Protein AF-A0A0B8NWB7-F1 (afdb_monomer_lite)

pLDDT: mean 86.85, std 17.81, range [38.28, 98.31]

Organism: NCBI:txid1481914

Structure (mmCIF, N/CA/C/O backbone):
data_AF-A0A0B8NWB7-F1
#
_entry.id   AF-A0A0B8NWB7-F1
#
loop_
_atom_site.group_PDB
_atom_site.id
_atom_site.type_symbol
_atom_site.label_atom_id
_atom_site.label_alt_id
_atom_site.label_comp_id
_atom_site.label_asym_id
_atom_site.label_entity_id
_atom_site.label_seq_id
_atom_site.pdbx_PDB_ins_code
_atom_site.Cartn_x
_atom_site.Cartn_y
_atom_site.Cartn_z
_atom_site.occupancy
_atom_site.B_iso_or_equiv
_atom_site.auth_seq_id
_atom_site.auth_comp_id
_atom_site.auth_asym_id
_atom_site.auth_atom_id
_atom_site.pdbx_PDB_model_num
ATOM 1 N N . MET A 1 1 ? -3.471 8.304 -6.733 1.00 83.81 1 MET A N 1
ATOM 2 C CA . MET A 1 1 ? -3.498 7.901 -5.314 1.00 83.81 1 MET A CA 1
ATOM 3 C C . MET A 1 1 ? -4.928 7.566 -4.924 1.00 83.81 1 MET A C 1
ATOM 5 O O . MET A 1 1 ? -5.830 8.261 -5.379 1.00 83.81 1 MET A O 1
ATOM 9 N N . LEU A 1 2 ? -5.135 6.534 -4.104 1.00 92.69 2 LEU A N 1
ATOM 10 C CA . LEU A 1 2 ? -6.452 6.164 -3.563 1.00 92.69 2 LEU A CA 1
ATOM 11 C C . LEU A 1 2 ? -6.474 6.401 -2.049 1.00 92.69 2 LEU A C 1
ATOM 13 O O . LEU A 1 2 ? -5.884 5.613 -1.313 1.00 92.69 2 LEU A O 1
ATOM 17 N N . TYR A 1 3 ? -7.118 7.485 -1.609 1.00 96.81 3 TYR A N 1
ATOM 18 C CA . TYR A 1 3 ? -7.098 7.981 -0.228 1.00 96.81 3 TYR A CA 1
ATOM 19 C C . TYR A 1 3 ? -8.487 7.956 0.418 1.00 96.81 3 TYR A C 1
ATOM 21 O O . TYR A 1 3 ? -9.475 8.323 -0.217 1.00 96.81 3 TYR A O 1
ATOM 29 N N . PHE A 1 4 ? -8.530 7.563 1.688 1.00 96.69 4 PHE A N 1
ATOM 30 C CA . PHE A 1 4 ? -9.721 7.496 2.522 1.00 96.69 4 PHE A CA 1
ATOM 31 C C . PHE A 1 4 ? -9.421 8.173 3.864 1.00 96.69 4 PHE A C 1
ATOM 33 O O . PHE A 1 4 ? -8.508 7.729 4.569 1.00 96.69 4 PHE A O 1
ATOM 40 N N . PRO A 1 5 ? -10.140 9.251 4.216 1.00 96.25 5 PRO A N 1
ATOM 41 C CA . PRO A 1 5 ? -9.874 9.979 5.445 1.00 96.25 5 PRO A CA 1
ATOM 42 C C . PRO A 1 5 ? -10.352 9.213 6.679 1.00 96.25 5 PRO A C 1
ATOM 44 O O . PRO A 1 5 ? -11.364 8.509 6.623 1.00 96.25 5 PRO A O 1
ATOM 47 N N . SER A 1 6 ? -9.673 9.428 7.807 1.00 96.19 6 SER A N 1
ATOM 48 C CA . SER A 1 6 ? -10.211 9.059 9.124 1.00 96.19 6 SER A CA 1
ATOM 49 C C . SER A 1 6 ? -11.605 9.665 9.321 1.00 96.19 6 SER A C 1
ATOM 51 O O . SER A 1 6 ? -11.867 10.796 8.904 1.00 96.19 6 SER A O 1
ATOM 53 N N . GLN A 1 7 ? -12.499 8.903 9.942 1.00 94.88 7 GLN A N 1
ATOM 54 C CA . GLN A 1 7 ? -13.853 9.334 10.301 1.00 94.88 7 GLN A CA 1
ATOM 55 C C . GLN A 1 7 ? -13.966 9.703 11.788 1.00 94.88 7 GLN A C 1
ATOM 57 O O . GLN A 1 7 ? -15.022 10.146 12.234 1.00 94.88 7 GLN A O 1
ATOM 62 N N . SER A 1 8 ? -12.878 9.543 12.546 1.00 83.62 8 SER A N 1
ATOM 63 C CA . SER A 1 8 ? -12.783 9.924 13.956 1.00 83.62 8 SER A CA 1
ATOM 64 C C . SER A 1 8 ? -12.034 11.253 14.115 1.00 83.62 8 SER A C 1
ATOM 66 O O . SER A 1 8 ? -11.154 11.580 13.316 1.00 83.62 8 SER A O 1
ATOM 68 N N . GLY A 1 9 ? -12.348 12.008 15.168 1.00 80.19 9 GLY A N 1
ATOM 69 C CA . GLY A 1 9 ? -11.622 13.226 15.555 1.00 80.19 9 GLY A CA 1
ATOM 70 C C . GLY A 1 9 ? -10.521 12.980 16.589 1.00 80.19 9 GLY A C 1
ATOM 71 O O . GLY A 1 9 ? -10.157 13.905 17.305 1.00 80.19 9 GLY A O 1
ATOM 72 N N . GLU A 1 10 ? -10.053 11.738 16.726 1.00 83.69 10 GLU A N 1
ATOM 73 C CA . GLU A 1 10 ? -9.162 11.319 17.808 1.00 83.69 10 GLU A CA 1
ATOM 74 C C . GLU A 1 10 ? -7.750 11.913 17.673 1.00 83.69 10 GLU A C 1
ATOM 76 O O . GLU A 1 10 ? -7.162 11.936 16.590 1.00 83.69 10 GLU A O 1
ATOM 81 N N . GLU A 1 11 ? -7.155 12.308 18.801 1.00 86.31 11 GLU A N 1
ATOM 82 C CA . GLU A 1 11 ? -5.786 12.855 18.874 1.00 86.31 11 GLU A CA 1
ATOM 83 C C . GLU A 1 11 ? -4.714 11.836 18.438 1.00 86.31 11 GLU A C 1
ATOM 85 O O . GLU A 1 11 ? -3.644 12.203 17.961 1.00 86.31 11 GLU A O 1
ATOM 90 N N . SER A 1 12 ? -5.005 10.533 18.548 1.00 92.06 12 SER A N 1
ATOM 91 C CA . SER A 1 12 ? -4.101 9.443 18.134 1.00 92.06 12 SER A CA 1
ATOM 92 C C . SER A 1 12 ? -4.169 9.104 16.635 1.00 92.06 12 SER A C 1
ATOM 94 O O . SER A 1 12 ? -3.744 8.025 16.207 1.00 92.06 12 SER A O 1
ATOM 96 N N . ARG A 1 13 ? -4.707 10.018 15.816 1.00 95.69 13 ARG A N 1
ATOM 97 C CA . ARG A 1 13 ? -4.813 9.863 14.362 1.00 95.69 13 ARG A CA 1
ATOM 98 C C . ARG A 1 13 ? -3.451 9.553 13.737 1.00 95.69 13 ARG A C 1
ATOM 100 O O . ARG A 1 13 ? -2.440 10.191 14.014 1.00 95.69 13 ARG A O 1
ATOM 107 N N . GLY A 1 14 ? -3.460 8.578 12.835 1.00 96.81 14 GLY A N 1
ATOM 108 C CA . GLY A 1 14 ? -2.277 8.092 12.129 1.00 96.81 14 GLY A CA 1
ATOM 109 C C . GLY A 1 14 ? -2.560 7.889 10.646 1.00 96.81 14 GLY A C 1
ATOM 110 O O . GLY A 1 14 ? -3.668 8.158 10.177 1.00 96.81 14 GLY A O 1
ATOM 111 N N . LEU A 1 15 ? -1.557 7.390 9.924 1.00 97.44 15 LEU A N 1
ATOM 112 C CA . LEU A 1 15 ? -1.617 7.128 8.490 1.00 97.44 15 LEU A CA 1
ATOM 113 C C . LEU A 1 15 ? -1.164 5.694 8.192 1.00 97.44 15 LEU A C 1
ATOM 115 O O . LEU A 1 15 ? -0.058 5.296 8.557 1.00 97.44 15 LEU A O 1
ATOM 119 N N . ILE A 1 16 ? -2.004 4.946 7.483 1.00 97.94 16 ILE A N 1
ATOM 120 C CA . ILE A 1 16 ? -1.707 3.608 6.970 1.00 97.94 16 ILE A CA 1
ATOM 121 C C . ILE A 1 16 ? -1.609 3.706 5.448 1.00 97.94 16 ILE A C 1
ATOM 123 O O . ILE A 1 16 ? -2.570 4.092 4.782 1.00 97.94 16 ILE A O 1
ATOM 127 N N . ILE A 1 17 ? -0.455 3.352 4.882 1.00 97.69 17 ILE A N 1
ATOM 128 C CA . ILE A 1 17 ? -0.218 3.404 3.434 1.00 97.69 17 ILE A CA 1
ATOM 129 C C . ILE A 1 17 ? 0.192 2.042 2.874 1.00 97.69 17 ILE A C 1
ATOM 131 O O . ILE A 1 17 ? 0.899 1.276 3.527 1.00 97.69 17 ILE A O 1
ATOM 135 N N . ALA A 1 18 ? -0.225 1.772 1.639 1.00 97.94 18 ALA A N 1
ATOM 136 C CA . ALA A 1 18 ? 0.190 0.626 0.840 1.00 97.94 18 ALA A CA 1
ATOM 137 C C . ALA A 1 18 ? 0.449 1.032 -0.623 1.00 97.94 18 ALA A C 1
ATOM 139 O O . ALA A 1 18 ? 0.114 2.137 -1.060 1.00 97.94 18 ALA A O 1
ATOM 140 N N . GLY A 1 19 ? 1.057 0.121 -1.387 1.00 96.94 19 GLY A N 1
ATOM 141 C CA . GLY A 1 19 ? 1.280 0.307 -2.822 1.00 96.94 19 GLY A CA 1
ATOM 142 C C . GLY A 1 19 ? 2.289 1.406 -3.154 1.00 96.94 19 GLY A C 1
ATOM 143 O O . GLY A 1 19 ? 2.069 2.163 -4.097 1.00 96.94 19 GLY A O 1
ATOM 144 N N . THR A 1 20 ? 3.367 1.538 -2.371 1.00 97.69 20 THR A N 1
ATOM 145 C CA . THR A 1 20 ? 4.509 2.395 -2.742 1.00 97.69 20 THR A CA 1
ATOM 146 C C . THR A 1 20 ? 5.219 1.834 -3.972 1.00 97.69 20 THR A C 1
ATOM 148 O O . THR A 1 20 ? 5.551 2.587 -4.887 1.00 97.69 20 THR A O 1
ATOM 151 N N . HIS A 1 21 ? 5.383 0.511 -4.030 1.00 98.12 21 HIS A N 1
ATOM 152 C CA . HIS A 1 21 ? 5.742 -0.194 -5.253 1.00 98.12 21 HIS A CA 1
ATOM 153 C C . HIS A 1 21 ? 4.497 -0.780 -5.905 1.00 98.12 21 HIS A C 1
ATOM 155 O O . HIS A 1 21 ? 3.609 -1.294 -5.221 1.00 98.12 21 HIS A O 1
ATOM 161 N N . GLY A 1 22 ? 4.425 -0.678 -7.228 1.00 95.31 22 GLY A N 1
ATOM 162 C CA . GLY A 1 22 ? 3.242 -1.076 -7.979 1.00 95.31 22 GLY A CA 1
ATOM 163 C C . GLY A 1 22 ? 3.043 -2.588 -8.105 1.00 95.31 22 GLY A C 1
ATOM 164 O O . GLY A 1 22 ? 1.927 -3.036 -8.350 1.00 95.31 22 GLY A O 1
ATOM 165 N N . ASP A 1 23 ? 4.100 -3.374 -7.901 1.00 95.19 23 ASP A N 1
ATOM 166 C CA . ASP A 1 23 ? 4.112 -4.840 -7.951 1.00 95.19 23 ASP A CA 1
ATOM 167 C C . ASP A 1 23 ? 3.858 -5.511 -6.583 1.00 95.19 23 ASP A C 1
ATOM 169 O O . ASP A 1 23 ? 3.661 -6.725 -6.504 1.00 95.19 23 ASP A O 1
ATOM 173 N N . GLU A 1 24 ? 3.766 -4.738 -5.497 1.00 93.44 24 GLU A N 1
ATOM 174 C CA . GLU A 1 24 ? 3.514 -5.218 -4.130 1.00 93.44 24 GLU A CA 1
ATOM 175 C C . GLU A 1 24 ? 2.006 -5.254 -3.787 1.00 93.44 24 GLU A C 1
ATOM 177 O O . GLU A 1 24 ? 1.526 -4.616 -2.849 1.00 93.44 24 GLU A O 1
ATOM 182 N N . ASN A 1 25 ? 1.223 -6.029 -4.544 1.00 93.19 25 ASN A N 1
ATOM 183 C CA . ASN A 1 25 ? -0.249 -5.957 -4.506 1.00 93.19 25 ASN A CA 1
ATOM 184 C C . ASN A 1 25 ? -0.925 -6.615 -3.285 1.00 93.19 25 ASN A C 1
ATOM 186 O O . ASN A 1 25 ? -2.080 -6.309 -2.980 1.00 93.19 25 ASN A O 1
ATOM 190 N N . ALA A 1 26 ? -0.247 -7.518 -2.568 1.00 96.94 26 ALA A N 1
ATOM 191 C CA . ALA A 1 26 ? -0.868 -8.284 -1.479 1.00 96.94 26 ALA A CA 1
ATOM 192 C C . ALA A 1 26 ? -1.352 -7.391 -0.322 1.00 96.94 26 ALA A C 1
ATOM 194 O O . ALA A 1 26 ? -2.473 -7.552 0.167 1.00 96.94 26 ALA A O 1
ATOM 195 N N . SER A 1 27 ? -0.534 -6.415 0.084 1.00 95.94 27 SER A N 1
ATOM 196 C CA . SER A 1 27 ? -0.875 -5.464 1.149 1.00 95.94 27 SER A CA 1
ATOM 197 C C . SER A 1 27 ? -2.014 -4.535 0.736 1.00 95.94 27 SER A C 1
ATOM 199 O O . SER A 1 27 ? -2.891 -4.250 1.546 1.00 95.94 27 SER A O 1
ATOM 201 N N . MET A 1 28 ? -2.062 -4.127 -0.535 1.00 97.00 28 MET A N 1
ATOM 202 C CA . MET A 1 28 ? -3.148 -3.307 -1.069 1.00 97.00 28 MET A CA 1
ATOM 203 C C . MET A 1 28 ? -4.485 -4.039 -1.013 1.00 97.00 28 MET A C 1
ATOM 205 O O . MET A 1 28 ? -5.480 -3.475 -0.562 1.00 97.00 28 MET A O 1
ATOM 209 N N . VAL A 1 29 ? -4.510 -5.307 -1.439 1.00 97.56 29 VAL A N 1
ATOM 210 C CA . VAL A 1 29 ? -5.719 -6.139 -1.386 1.00 97.56 29 VAL A CA 1
ATOM 211 C C . VAL A 1 29 ? -6.157 -6.338 0.063 1.00 97.56 29 VAL A C 1
ATOM 213 O O . VAL A 1 29 ? -7.323 -6.095 0.375 1.00 97.56 29 VAL A O 1
ATOM 216 N N . ALA A 1 30 ? -5.236 -6.705 0.959 1.00 98.19 30 ALA A N 1
ATOM 217 C CA . ALA A 1 30 ? -5.531 -6.887 2.378 1.00 98.19 30 ALA A CA 1
ATOM 218 C C . ALA A 1 30 ? -6.085 -5.606 3.026 1.00 98.19 30 ALA A C 1
ATOM 220 O O . ALA A 1 30 ? -7.133 -5.649 3.669 1.00 98.19 30 ALA A O 1
ATOM 221 N N . LEU A 1 31 ? -5.442 -4.458 2.798 1.00 97.94 31 LEU A N 1
ATOM 222 C CA . LEU A 1 31 ? -5.871 -3.163 3.330 1.00 97.94 31 LEU A CA 1
ATOM 223 C C . LEU A 1 31 ? -7.228 -2.734 2.759 1.00 97.94 31 LEU A C 1
ATOM 225 O O . LEU A 1 31 ? -8.083 -2.240 3.487 1.00 97.94 31 LEU A O 1
ATOM 229 N N . SER A 1 32 ? -7.464 -2.985 1.471 1.00 97.88 32 SER A N 1
ATOM 230 C CA . SER A 1 32 ? -8.746 -2.726 0.817 1.00 97.88 32 SER A CA 1
ATOM 231 C C .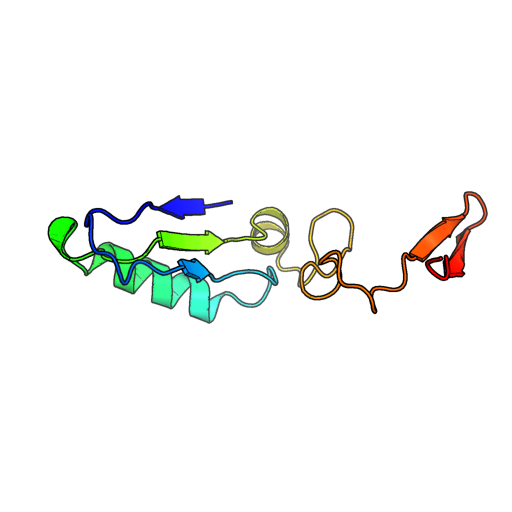 SER A 1 32 ? -9.875 -3.594 1.383 1.00 97.88 32 SER A C 1
ATOM 233 O O . SER A 1 32 ? -10.989 -3.112 1.584 1.00 97.88 32 SER A O 1
ATOM 235 N N . CYS A 1 33 ? -9.596 -4.867 1.677 1.00 98.31 33 CYS A N 1
ATOM 236 C CA . CYS A 1 33 ? -10.543 -5.757 2.345 1.00 98.31 33 CYS A CA 1
ATOM 237 C C . CYS A 1 33 ? -10.820 -5.314 3.784 1.00 98.31 33 CYS A C 1
ATOM 239 O O . CYS A 1 33 ? -11.984 -5.274 4.178 1.00 98.31 33 CYS A O 1
ATOM 241 N N . ALA A 1 34 ? -9.789 -4.931 4.539 1.00 98.06 34 ALA A N 1
ATOM 242 C CA . ALA A 1 34 ? -9.944 -4.419 5.897 1.00 98.06 34 ALA A CA 1
ATOM 243 C C . ALA A 1 34 ? -10.797 -3.141 5.920 1.00 98.06 34 ALA A C 1
ATOM 245 O O . ALA A 1 34 ? -11.766 -3.069 6.671 1.00 98.06 34 ALA A O 1
ATOM 246 N N . LEU A 1 35 ? -10.516 -2.185 5.025 1.00 97.44 35 LEU A N 1
ATOM 247 C CA . LEU A 1 35 ? -11.275 -0.938 4.908 1.00 97.44 35 LEU A CA 1
ATOM 248 C C . LEU A 1 35 ? -12.756 -1.176 4.575 1.00 97.44 35 LEU A C 1
ATOM 250 O O . LEU A 1 35 ? -13.621 -0.480 5.090 1.00 97.44 35 LEU A O 1
ATOM 254 N N . ARG A 1 36 ? -13.066 -2.164 3.728 1.00 97.31 36 ARG A N 1
ATOM 255 C CA . ARG A 1 36 ? -14.460 -2.536 3.422 1.00 97.31 36 ARG A CA 1
ATOM 256 C C . ARG A 1 36 ? -15.156 -3.316 4.539 1.00 97.31 36 ARG A C 1
ATOM 258 O O . ARG A 1 36 ? 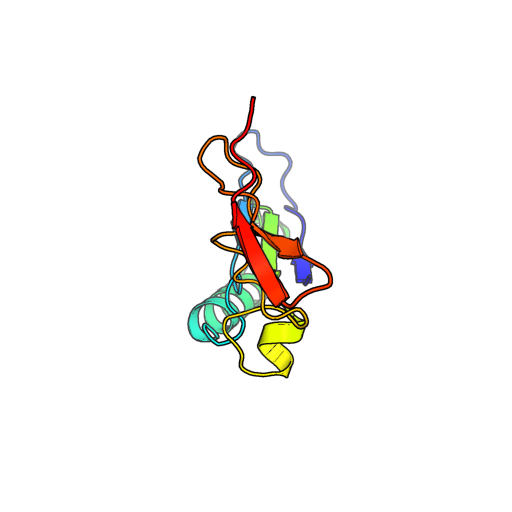-16.370 -3.477 4.474 1.00 97.31 36 ARG A O 1
ATOM 265 N N . SER A 1 37 ? -14.403 -3.834 5.506 1.00 97.88 37 SER A N 1
ATOM 266 C CA . SER A 1 37 ? -14.931 -4.676 6.586 1.00 97.88 37 SER A CA 1
ATOM 267 C C . SER A 1 37 ? -15.116 -3.921 7.902 1.00 97.88 37 SER A C 1
ATOM 269 O O . SER A 1 37 ? -15.833 -4.405 8.772 1.00 97.88 37 SER A O 1
ATOM 271 N N . ILE A 1 38 ? -14.476 -2.761 8.066 1.00 95.94 38 ILE A N 1
ATOM 272 C CA . ILE A 1 38 ? -14.614 -1.918 9.255 1.00 95.94 38 ILE A CA 1
ATOM 273 C C . ILE A 1 38 ? -15.836 -0.998 9.126 1.00 95.94 38 ILE A C 1
ATOM 275 O O . ILE A 1 38 ? -16.154 -0.519 8.034 1.00 95.94 38 ILE A O 1
ATOM 279 N N . HIS A 1 39 ? -16.535 -0.730 10.233 1.00 95.88 39 HIS A N 1
ATOM 280 C CA . HIS A 1 39 ? -17.574 0.297 10.235 1.00 95.88 39 HIS A CA 1
ATOM 281 C C . HIS A 1 39 ? -16.937 1.674 10.054 1.00 95.88 39 HIS A C 1
ATOM 283 O O . HIS A 1 39 ? -15.888 1.957 10.625 1.00 95.88 39 HIS A O 1
ATOM 289 N N . ALA A 1 40 ? -17.592 2.552 9.290 1.00 92.12 40 ALA A N 1
ATOM 290 C CA . ALA A 1 40 ? -17.047 3.873 8.982 1.00 92.12 40 ALA A CA 1
ATOM 291 C C . ALA A 1 40 ? -16.656 4.653 10.248 1.00 92.12 40 ALA A C 1
ATOM 293 O O . ALA A 1 40 ? -15.581 5.232 10.285 1.00 92.12 40 ALA A O 1
ATOM 294 N N . GLN A 1 41 ? -17.479 4.598 11.298 1.00 93.31 41 GLN A N 1
ATOM 295 C CA . GLN A 1 41 ? -17.230 5.270 12.579 1.00 93.31 41 GLN A CA 1
ATOM 296 C C . GLN A 1 41 ? -15.974 4.784 13.327 1.00 93.31 41 GLN A C 1
ATOM 298 O O . GLN A 1 41 ? -15.446 5.528 14.144 1.00 93.31 41 GLN A O 1
ATOM 303 N N . ASP A 1 42 ? -15.492 3.571 13.036 1.00 94.69 42 ASP A N 1
ATOM 304 C CA . ASP A 1 42 ? -14.317 2.975 13.684 1.00 94.69 42 ASP A CA 1
ATOM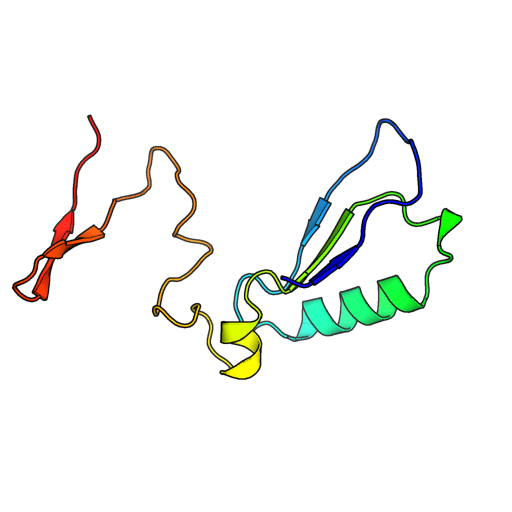 305 C C . ASP A 1 42 ? -13.026 3.210 12.866 1.00 94.69 42 ASP A C 1
ATOM 307 O O . ASP A 1 42 ? -11.940 2.755 13.239 1.00 94.69 42 ASP A O 1
ATOM 311 N N . LEU A 1 43 ? -13.112 3.913 11.727 1.00 96.31 43 LEU A N 1
ATOM 312 C CA . LEU A 1 43 ? -11.959 4.250 10.895 1.00 96.31 43 LEU A CA 1
ATOM 313 C C . LEU A 1 43 ? -11.184 5.426 11.503 1.00 96.31 43 LEU A C 1
ATOM 315 O O . LEU A 1 43 ? -11.361 6.578 11.110 1.00 96.31 43 LEU A O 1
ATOM 319 N N . ASN A 1 44 ? -10.298 5.123 12.450 1.00 96.12 44 ASN A N 1
ATOM 320 C CA . ASN A 1 44 ? -9.572 6.147 13.208 1.00 96.12 44 ASN A CA 1
ATOM 321 C C . ASN A 1 44 ? -8.339 6.721 12.490 1.00 96.12 44 ASN A C 1
ATOM 323 O O . ASN A 1 44 ? -7.838 7.791 12.850 1.00 96.12 44 ASN A O 1
ATOM 327 N N . HIS A 1 45 ? -7.854 6.047 11.450 1.00 97.38 45 HIS A N 1
ATOM 328 C CA . HIS A 1 45 ? -6.638 6.419 10.729 1.00 97.38 45 HIS A CA 1
ATOM 329 C C . HIS A 1 45 ? -6.937 6.737 9.267 1.00 97.38 45 HIS A C 1
ATOM 331 O O . HIS A 1 45 ? -7.845 6.171 8.661 1.00 97.38 45 HIS A O 1
ATOM 337 N N . ASP A 1 46 ? -6.136 7.630 8.698 1.00 97.56 46 ASP A N 1
ATOM 338 C CA . ASP A 1 46 ? -6.106 7.859 7.262 1.00 97.56 46 ASP A CA 1
ATOM 339 C C . ASP A 1 46 ? -5.565 6.624 6.543 1.00 97.56 46 ASP A C 1
ATOM 341 O O . ASP A 1 46 ? -4.598 6.004 6.993 1.00 97.56 46 ASP A O 1
ATOM 345 N N . VAL A 1 47 ? -6.157 6.284 5.402 1.00 98.25 47 VAL A N 1
ATOM 346 C CA . VAL A 1 47 ? -5.771 5.107 4.624 1.00 98.25 47 VAL A CA 1
ATOM 347 C C . VAL A 1 47 ? -5.457 5.509 3.190 1.00 98.25 47 VAL A C 1
ATOM 349 O O . VAL A 1 47 ? -6.293 6.084 2.496 1.00 98.25 47 VAL A O 1
ATOM 352 N N . VAL A 1 48 ? -4.266 5.152 2.711 1.00 98.31 48 VAL A N 1
ATOM 353 C CA . VAL A 1 48 ? -3.911 5.202 1.288 1.00 98.31 48 VAL A CA 1
ATOM 354 C C . VAL A 1 48 ? -3.707 3.778 0.789 1.00 98.31 48 VAL A C 1
ATOM 356 O O . VAL A 1 48 ? -2.729 3.124 1.140 1.00 98.31 48 VAL A O 1
ATOM 359 N N . ILE A 1 49 ? -4.624 3.288 -0.045 1.00 97.56 49 ILE A N 1
ATOM 360 C CA . ILE A 1 49 ? -4.555 1.914 -0.575 1.00 97.56 49 ILE A CA 1
ATOM 361 C C . ILE A 1 49 ? -3.511 1.800 -1.690 1.00 97.56 49 ILE A C 1
ATOM 363 O O . ILE A 1 49 ? -2.942 0.733 -1.889 1.00 97.56 49 ILE A O 1
ATOM 367 N N . SER A 1 50 ? -3.265 2.886 -2.423 1.00 97.69 50 SER A N 1
ATOM 368 C CA . SER A 1 50 ? -2.264 2.935 -3.488 1.00 97.69 50 SER A CA 1
ATOM 369 C C . SER 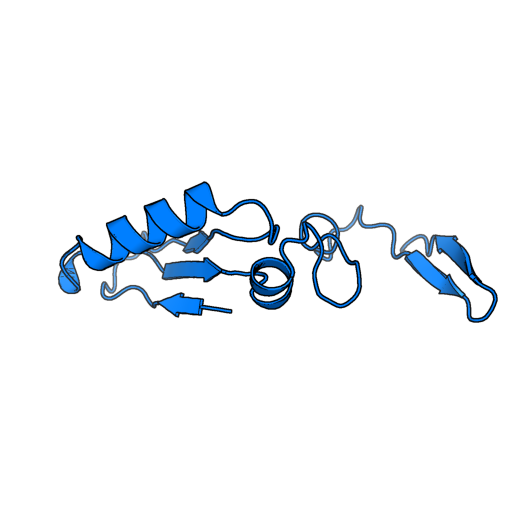A 1 50 ? -1.631 4.317 -3.560 1.00 97.69 50 SER A C 1
ATOM 371 O O . SER A 1 50 ? -2.305 5.308 -3.881 1.00 97.69 50 SER A O 1
ATOM 373 N N . VAL A 1 51 ? -0.330 4.364 -3.273 1.00 97.81 51 VAL A N 1
ATOM 374 C CA . VAL A 1 51 ? 0.529 5.528 -3.517 1.00 97.81 51 VAL A CA 1
ATOM 375 C C . VAL A 1 51 ? 0.921 5.602 -4.999 1.00 97.81 51 VAL A C 1
ATOM 377 O O . VAL A 1 51 ? 0.889 6.689 -5.573 1.00 97.81 51 VAL A O 1
ATOM 380 N N . ASN A 1 52 ? 1.218 4.460 -5.631 1.00 97.94 52 ASN A N 1
ATOM 381 C CA . ASN A 1 52 ? 1.697 4.334 -7.011 1.00 97.94 52 ASN A CA 1
ATOM 382 C C . ASN A 1 52 ? 0.668 3.649 -7.945 1.00 97.94 52 ASN A C 1
ATOM 384 O O . ASN A 1 52 ? 0.891 2.513 -8.372 1.00 97.94 52 ASN A O 1
ATOM 388 N N . PRO A 1 53 ? -0.459 4.305 -8.288 1.00 97.19 53 PRO A N 1
ATOM 389 C CA . PRO A 1 53 ? -1.502 3.692 -9.116 1.00 97.19 53 PRO A CA 1
ATOM 390 C C . PRO A 1 53 ? -1.024 3.357 -10.534 1.00 97.19 53 PRO A C 1
ATOM 392 O O . PRO A 1 53 ? -1.445 2.343 -11.087 1.00 97.19 53 PRO A O 1
ATOM 395 N N . ASP A 1 54 ? -0.117 4.156 -11.102 1.00 97.81 54 ASP A N 1
ATOM 396 C CA . ASP A 1 54 ? 0.446 3.896 -12.429 1.00 97.81 54 ASP A CA 1
ATOM 397 C C . ASP A 1 54 ? 1.296 2.622 -12.403 1.00 97.81 54 ASP A C 1
ATOM 399 O O . ASP A 1 54 ? 1.127 1.741 -13.243 1.00 97.81 54 ASP A O 1
ATOM 403 N N . GLY A 1 55 ? 2.151 2.473 -11.384 1.00 97.62 55 GLY A N 1
ATOM 404 C CA . GLY A 1 55 ? 2.911 1.245 -11.175 1.00 97.62 55 GLY A CA 1
ATOM 405 C C . GLY A 1 55 ? 2.010 0.033 -10.947 1.00 97.62 55 GLY A C 1
ATOM 406 O O . GLY A 1 55 ? 2.323 -1.047 -11.437 1.00 97.62 55 GLY A O 1
ATOM 407 N N . ASN A 1 56 ? 0.869 0.192 -10.263 1.00 96.88 56 ASN A N 1
ATOM 408 C CA . ASN A 1 56 ? -0.099 -0.898 -10.104 1.00 96.88 56 ASN A CA 1
ATOM 409 C C . ASN A 1 56 ? -0.678 -1.353 -11.441 1.00 96.88 56 ASN A C 1
ATOM 411 O O . ASN A 1 56 ? -0.740 -2.552 -11.707 1.00 96.88 56 ASN A O 1
ATOM 415 N N . GLN A 1 57 ? -1.094 -0.403 -12.281 1.00 96.88 57 GLN A N 1
ATOM 416 C CA . GLN A 1 57 ? -1.646 -0.701 -13.601 1.00 96.88 57 GLN A CA 1
ATOM 417 C C . GLN A 1 57 ? -0.604 -1.356 -14.519 1.00 96.88 57 GLN A C 1
ATOM 419 O O . GLN A 1 57 ? -0.952 -2.216 -15.326 1.00 96.88 57 GLN A O 1
ATOM 424 N N . LEU A 1 58 ? 0.662 -0.957 -14.394 1.00 97.06 58 LEU A N 1
ATOM 425 C CA . LEU A 1 58 ? 1.767 -1.465 -15.206 1.00 97.06 58 LEU A CA 1
ATOM 426 C C . LEU A 1 58 ? 2.423 -2.730 -14.628 1.00 97.06 58 LEU A C 1
ATOM 428 O O . LEU A 1 58 ? 3.213 -3.368 -15.320 1.00 97.06 58 LEU A O 1
ATOM 432 N N . GLY A 1 59 ? 2.115 -3.103 -13.382 1.00 96.94 59 GLY A N 1
ATOM 433 C CA . GLY A 1 59 ? 2.780 -4.199 -12.674 1.00 96.94 59 GLY A CA 1
ATOM 434 C C . GLY A 1 59 ? 4.262 -3.927 -12.400 1.00 96.94 59 GLY A C 1
ATOM 435 O O . GLY A 1 59 ? 5.068 -4.855 -12.421 1.00 96.94 59 GLY A O 1
ATOM 436 N N . THR A 1 60 ? 4.640 -2.662 -12.190 1.00 97.88 60 THR A N 1
ATOM 437 C CA . THR A 1 60 ? 6.033 -2.238 -12.005 1.00 97.88 60 THR A CA 1
ATOM 438 C C . THR A 1 60 ? 6.300 -1.751 -10.592 1.00 97.88 60 THR A C 1
ATOM 440 O O . THR A 1 60 ? 5.506 -1.019 -10.006 1.00 97.88 60 THR A O 1
ATOM 443 N N . ARG A 1 61 ? 7.494 -2.056 -10.077 1.00 98.06 61 ARG A N 1
ATOM 444 C CA . ARG A 1 61 ? 7.990 -1.484 -8.821 1.00 98.06 61 ARG A CA 1
ATOM 445 C C . ARG A 1 61 ? 7.981 0.048 -8.829 1.00 98.06 61 ARG A C 1
ATOM 447 O O . ARG A 1 61 ? 7.507 0.677 -7.888 1.00 98.06 61 ARG A O 1
ATOM 454 N N . ALA A 1 62 ? 8.524 0.640 -9.888 1.00 97.94 62 ALA A N 1
ATOM 455 C CA . ALA A 1 62 ? 8.624 2.083 -10.066 1.00 97.94 62 ALA A CA 1
ATOM 456 C C . ALA A 1 62 ? 7.295 2.711 -10.524 1.00 97.94 62 ALA A C 1
ATOM 458 O O . ALA A 1 62 ? 6.354 2.009 -10.903 1.00 97.94 62 ALA A O 1
ATOM 459 N N . ASN A 1 63 ? 7.213 4.041 -10.485 1.00 97.75 63 ASN A N 1
ATOM 460 C CA . ASN A 1 63 ? 6.136 4.783 -11.150 1.00 97.75 63 ASN A CA 1
ATOM 461 C C . ASN A 1 63 ? 6.344 4.839 -12.679 1.00 97.75 63 ASN A C 1
ATOM 463 O O . ASN A 1 63 ? 7.347 4.350 -13.196 1.00 97.75 63 ASN A O 1
ATOM 467 N N . ALA A 1 64 ? 5.435 5.501 -13.404 1.00 97.38 64 ALA A N 1
ATOM 468 C CA . ALA A 1 64 ? 5.512 5.648 -14.864 1.00 97.38 64 ALA A CA 1
ATOM 469 C C . ALA A 1 64 ? 6.795 6.341 -15.379 1.00 97.38 64 ALA A C 1
ATOM 471 O O . ALA A 1 64 ? 7.149 6.190 -16.545 1.00 97.38 64 ALA A O 1
ATOM 472 N N . ASN A 1 65 ? 7.509 7.070 -14.516 1.00 96.88 65 ASN A N 1
ATOM 473 C CA . ASN A 1 65 ? 8.776 7.731 -14.834 1.00 96.88 65 ASN A CA 1
ATOM 474 C C . ASN A 1 65 ? 10.002 6.884 -14.450 1.00 96.88 65 ASN A C 1
ATOM 476 O O . ASN A 1 65 ? 11.110 7.410 -14.391 1.00 96.88 65 ASN A O 1
ATOM 480 N N . GLN A 1 66 ? 9.820 5.592 -14.155 1.00 95.94 66 GLN A N 1
ATOM 481 C CA . GLN A 1 66 ? 10.883 4.678 -13.726 1.00 95.94 66 GLN A CA 1
ATOM 482 C C . GLN A 1 66 ? 11.582 5.094 -12.420 1.00 95.94 66 GLN A C 1
ATOM 484 O O . GLN A 1 66 ? 12.706 4.678 -12.144 1.00 95.94 66 GLN A O 1
ATOM 489 N N . VAL A 1 67 ? 10.897 5.873 -11.578 1.00 95.75 67 VAL A N 1
ATOM 490 C CA . VAL A 1 67 ? 11.385 6.280 -10.257 1.00 95.75 67 VAL A CA 1
ATOM 491 C C . VAL A 1 67 ? 10.887 5.306 -9.186 1.00 95.75 67 VAL A C 1
ATOM 493 O O . VAL A 1 67 ? 9.679 5.096 -9.038 1.00 95.75 67 VAL A O 1
ATOM 496 N N . ASP A 1 68 ? 11.811 4.743 -8.399 1.00 96.25 68 ASP A N 1
ATOM 497 C CA . ASP A 1 68 ? 11.479 4.059 -7.141 1.00 96.25 68 ASP A CA 1
ATOM 498 C C . ASP A 1 68 ? 11.047 5.116 -6.111 1.00 96.25 68 ASP A C 1
ATOM 500 O O . ASP A 1 68 ? 11.867 5.859 -5.564 1.00 96.25 68 ASP A O 1
ATOM 504 N N . LEU A 1 69 ? 9.737 5.202 -5.862 1.00 95.62 69 LEU A N 1
ATOM 505 C CA . LEU A 1 69 ? 9.165 6.202 -4.957 1.00 95.62 69 LEU A CA 1
ATOM 506 C C . LEU A 1 69 ? 9.708 6.076 -3.524 1.00 95.62 69 LEU A C 1
ATOM 508 O O . LEU A 1 69 ? 9.871 7.087 -2.847 1.00 95.62 69 LEU A O 1
ATOM 512 N N . ASN A 1 70 ? 10.073 4.869 -3.075 1.00 95.06 70 ASN A N 1
ATOM 513 C CA . ASN A 1 70 ? 10.650 4.626 -1.750 1.00 95.06 70 ASN A CA 1
ATOM 514 C C . ASN A 1 70 ? 12.151 4.979 -1.665 1.00 95.06 70 ASN A C 1
ATOM 516 O O . ASN A 1 70 ? 12.830 4.677 -0.677 1.00 95.06 70 ASN A O 1
ATOM 520 N N . ARG A 1 71 ? 12.695 5.589 -2.720 1.00 93.94 71 ARG A N 1
ATOM 521 C CA . ARG A 1 71 ? 14.042 6.170 -2.789 1.00 93.94 71 ARG A CA 1
ATOM 522 C C . ARG A 1 71 ? 14.034 7.630 -3.241 1.00 93.94 71 ARG A C 1
ATOM 524 O O . ARG A 1 71 ? 15.094 8.237 -3.292 1.00 93.94 71 ARG A O 1
ATOM 531 N N . ALA A 1 72 ? 12.860 8.186 -3.538 1.00 92.94 72 ALA A N 1
ATOM 532 C CA . ALA A 1 72 ? 12.689 9.540 -4.062 1.00 92.94 72 ALA A CA 1
ATOM 533 C C . ALA A 1 72 ? 12.134 10.535 -3.030 1.00 92.94 72 ALA A C 1
ATOM 535 O O . ALA A 1 72 ? 11.791 11.664 -3.381 1.00 92.94 72 ALA A O 1
ATOM 536 N N . PHE A 1 73 ? 12.024 10.134 -1.759 1.00 92.06 73 PHE A N 1
ATOM 537 C CA . PHE A 1 73 ? 11.695 11.077 -0.695 1.00 92.06 73 PHE A CA 1
ATOM 538 C C . PHE A 1 73 ? 12.830 12.098 -0.537 1.00 92.06 73 PHE A C 1
ATOM 540 O O . PHE A 1 73 ? 13.996 11.701 -0.523 1.00 92.06 73 PHE A O 1
ATOM 547 N N . PRO A 1 74 ? 12.515 13.397 -0.378 1.00 91.25 74 PRO A N 1
ATOM 548 C CA . PRO A 1 74 ? 13.514 14.449 -0.226 1.00 91.25 74 PRO A CA 1
ATOM 549 C C . PRO A 1 74 ? 14.140 14.388 1.173 1.00 91.25 74 PRO A C 1
ATOM 551 O O . PRO A 1 74 ? 13.803 15.155 2.073 1.00 91.25 74 PRO A O 1
ATOM 554 N N . THR A 1 75 ? 15.032 13.425 1.379 1.00 88.56 75 THR A N 1
ATOM 555 C CA . THR A 1 75 ? 15.823 13.270 2.601 1.00 88.56 75 THR A CA 1
ATOM 556 C C . THR A 1 75 ? 17.188 13.926 2.429 1.00 88.56 75 THR A C 1
ATOM 558 O O . THR A 1 75 ? 17.696 14.017 1.317 1.00 88.56 75 THR A O 1
ATOM 561 N N . GLN A 1 76 ? 17.841 14.306 3.528 1.00 84.94 76 GLN A N 1
ATOM 562 C CA . GLN A 1 76 ? 19.181 14.918 3.483 1.00 84.94 76 GLN A CA 1
ATOM 563 C C . GLN A 1 76 ? 20.227 14.032 2.779 1.00 84.94 76 GLN A C 1
ATOM 565 O O . GLN A 1 76 ? 21.110 14.531 2.096 1.00 84.94 76 GLN A O 1
ATOM 570 N N . SER A 1 77 ? 20.110 12.709 2.913 1.00 78.00 77 SER A N 1
ATOM 571 C CA . SER A 1 77 ? 20.984 11.727 2.260 1.00 78.00 77 SER A CA 1
ATOM 572 C C . SER A 1 77 ? 20.567 11.367 0.830 1.00 78.00 77 SER A C 1
ATOM 574 O O . SER A 1 77 ? 21.192 10.503 0.214 1.00 78.00 77 SER A O 1
ATOM 576 N N . CYS A 1 78 ? 19.495 11.967 0.302 1.00 72.31 78 CYS A N 1
ATOM 577 C CA . CYS A 1 78 ? 19.028 11.663 -1.042 1.00 72.31 78 CYS A CA 1
ATOM 578 C C . CYS A 1 78 ? 20.001 12.270 -2.057 1.00 72.31 78 CYS A C 1
ATOM 580 O O . CYS A 1 78 ? 20.082 13.487 -2.208 1.00 72.31 78 CYS A O 1
ATOM 582 N N . ALA A 1 79 ? 20.732 11.419 -2.775 1.00 65.31 79 ALA A N 1
ATOM 583 C CA . ALA A 1 79 ? 21.508 11.850 -3.926 1.00 65.31 79 ALA A CA 1
ATOM 584 C C . ALA A 1 79 ? 20.533 12.261 -5.035 1.00 65.31 79 ALA A C 1
ATOM 586 O O . ALA A 1 79 ? 19.838 11.419 -5.605 1.00 65.31 79 ALA A O 1
ATOM 587 N N . GLN A 1 80 ? 20.463 13.556 -5.338 1.00 58.72 80 GLN A N 1
ATOM 588 C CA . GLN A 1 80 ? 19.650 14.036 -6.445 1.00 58.72 80 GLN A CA 1
ATOM 589 C C . GLN A 1 80 ? 20.360 13.649 -7.744 1.00 58.72 80 GLN A C 1
ATOM 591 O O . GLN A 1 80 ? 21.328 14.287 -8.163 1.00 58.72 80 GLN A O 1
ATOM 596 N N . VAL A 1 81 ? 19.921 12.547 -8.352 1.00 55.22 81 VAL A N 1
ATOM 597 C CA . VAL A 1 81 ? 20.412 12.133 -9.666 1.00 55.22 81 VAL A CA 1
ATOM 598 C C . VAL A 1 81 ? 19.683 12.986 -10.693 1.00 55.22 81 VAL A C 1
ATOM 600 O O . VAL A 1 81 ? 18.566 12.680 -11.106 1.00 55.22 81 VAL A O 1
ATOM 603 N N . ALA A 1 82 ? 20.299 14.102 -11.073 1.00 48.12 82 ALA A N 1
ATOM 604 C CA . ALA A 1 82 ? 19.871 14.829 -12.252 1.00 48.12 82 ALA A CA 1
ATOM 605 C C . ALA A 1 82 ? 20.311 14.012 -13.473 1.00 48.12 82 ALA A C 1
ATOM 607 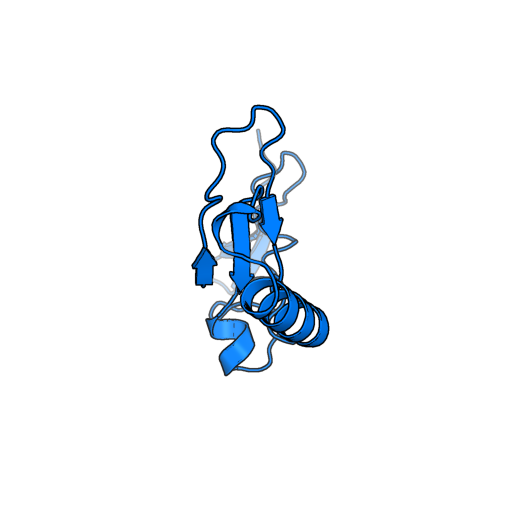O O . ALA A 1 82 ? 21.498 13.718 -13.639 1.00 48.12 82 ALA A O 1
ATOM 608 N N . MET A 1 83 ? 19.365 13.633 -14.331 1.00 44.25 83 MET A N 1
ATOM 609 C CA . MET A 1 83 ? 19.728 13.178 -15.668 1.00 44.25 83 MET A CA 1
ATOM 610 C C . MET A 1 83 ? 20.300 14.375 -16.429 1.00 44.25 83 MET A C 1
ATOM 612 O O . MET A 1 83 ? 19.580 15.335 -16.702 1.00 44.25 83 MET A O 1
ATOM 616 N N . SER A 1 84 ? 21.595 14.328 -16.751 1.00 46.28 84 SER A N 1
ATOM 617 C CA . SER A 1 84 ? 22.162 15.227 -17.755 1.00 46.28 84 SER A CA 1
ATOM 618 C C . SER A 1 84 ? 21.458 14.981 -19.092 1.00 46.28 84 SER A C 1
ATOM 620 O O . SER A 1 84 ? 21.115 13.840 -19.412 1.00 46.28 84 SER A O 1
ATOM 622 N N . ILE A 1 85 ? 21.299 16.036 -19.894 1.00 53.47 85 ILE A N 1
ATOM 623 C CA . ILE A 1 85 ? 20.833 15.955 -21.289 1.00 53.47 85 ILE A CA 1
ATOM 624 C C . ILE A 1 85 ? 21.674 14.983 -22.143 1.00 53.47 85 ILE A C 1
ATOM 626 O O . ILE A 1 85 ? 21.192 14.502 -23.164 1.00 53.47 85 ILE A O 1
ATOM 630 N N . ASP A 1 86 ? 22.876 14.626 -21.675 1.00 58.38 86 ASP A N 1
ATOM 631 C CA . ASP A 1 86 ? 23.823 13.725 -22.342 1.00 58.38 86 ASP A CA 1
ATOM 632 C C . ASP A 1 86 ? 23.793 12.270 -21.818 1.00 58.38 86 ASP A C 1
ATOM 634 O O . ASP A 1 86 ? 24.632 11.452 -22.191 1.00 58.38 86 ASP A O 1
ATOM 638 N N . GLY A 1 87 ? 22.854 11.914 -20.931 1.00 47.94 87 GLY A N 1
ATOM 639 C CA . GLY A 1 87 ? 22.645 10.527 -20.483 1.00 47.94 87 GLY A CA 1
ATOM 640 C C . GLY A 1 87 ? 23.632 9.988 -19.433 1.00 47.94 87 GLY A C 1
ATOM 641 O O . GLY A 1 87 ? 23.504 8.837 -19.020 1.00 47.94 87 GLY A O 1
ATOM 642 N N . ALA A 1 88 ? 24.582 10.794 -18.952 1.00 45.38 88 ALA A N 1
ATOM 643 C CA . ALA A 1 88 ? 25.431 10.434 -17.814 1.00 45.38 88 ALA A CA 1
ATOM 644 C C . ALA A 1 88 ? 24.767 10.838 -16.477 1.00 45.38 88 ALA A C 1
ATOM 646 O O . ALA A 1 88 ? 24.294 11.974 -16.357 1.00 45.38 88 ALA A O 1
ATOM 647 N N . PRO A 1 89 ? 24.720 9.951 -15.462 1.00 43.84 89 PRO A N 1
ATOM 648 C CA . PRO A 1 89 ? 24.190 10.300 -14.149 1.00 43.84 89 PRO A CA 1
ATOM 649 C C . PRO A 1 89 ? 25.167 11.233 -13.422 1.00 43.84 89 PRO A C 1
ATOM 651 O O . PRO A 1 89 ? 26.291 10.840 -13.110 1.00 43.84 89 PRO A O 1
ATOM 654 N N . THR A 1 90 ? 24.729 12.457 -13.118 1.00 49.16 90 THR A N 1
ATOM 655 C CA . THR A 1 90 ? 25.482 13.390 -12.270 1.00 49.16 90 THR A CA 1
ATOM 656 C C . THR A 1 90 ? 24.845 13.419 -10.888 1.00 49.16 90 THR A C 1
ATOM 658 O O . THR A 1 90 ? 23.673 13.768 -10.737 1.00 49.16 90 THR A O 1
ATOM 661 N N . VAL A 1 91 ? 25.618 13.051 -9.866 1.00 51.69 91 VAL A N 1
ATOM 662 C CA . VAL A 1 91 ? 25.208 13.188 -8.465 1.00 51.69 91 VAL A CA 1
ATOM 663 C C . VAL A 1 91 ? 25.352 14.655 -8.074 1.00 51.69 91 VAL A C 1
ATOM 665 O O . VAL A 1 91 ? 26.467 15.160 -7.955 1.00 51.69 91 VAL A O 1
ATOM 668 N N . MET A 1 92 ? 24.233 15.348 -7.867 1.00 53.72 92 MET A N 1
ATOM 669 C CA . MET A 1 92 ? 24.245 16.664 -7.230 1.00 53.72 92 MET A CA 1
ATOM 670 C C . MET A 1 92 ? 24.424 16.445 -5.726 1.00 53.72 92 MET A C 1
ATOM 672 O O . MET A 1 92 ? 23.483 16.071 -5.026 1.00 53.72 92 MET A O 1
ATOM 676 N N . SER A 1 93 ? 25.655 16.617 -5.238 1.00 44.59 93 SER A N 1
ATOM 677 C CA . SER A 1 93 ? 25.925 16.705 -3.801 1.00 44.59 93 SER A CA 1
ATOM 678 C C . SER A 1 93 ? 25.229 17.952 -3.261 1.00 44.59 93 SER A C 1
ATOM 680 O O . SER A 1 93 ? 25.491 19.052 -3.747 1.00 44.59 93 SER A O 1
ATOM 682 N N . GLY A 1 94 ? 24.338 17.779 -2.283 1.00 53.44 94 GLY A N 1
ATOM 683 C CA . GLY A 1 94 ? 23.706 18.889 -1.572 1.00 53.44 94 GLY A CA 1
ATOM 684 C C . GLY A 1 94 ? 24.746 19.779 -0.884 1.00 53.44 94 GLY A C 1
ATOM 685 O O . GLY A 1 94 ? 25.781 19.281 -0.431 1.00 53.44 94 GLY A O 1
ATOM 686 N N . MET A 1 95 ? 24.470 21.087 -0.865 1.00 38.28 95 MET A N 1
ATOM 687 C CA . MET A 1 95 ? 25.127 22.072 0.004 1.00 38.28 95 MET A CA 1
ATOM 688 C C . MET A 1 95 ? 24.571 21.986 1.422 1.00 38.28 95 MET A C 1
ATOM 690 O O . MET A 1 95 ? 23.351 21.726 1.544 1.00 38.28 95 MET A O 1
#

InterPro domains:
  IPR000834 Peptidase M14, carboxypeptidase A [PS52035] (1-95)
  IPR055438 Succinylglutamate desuccinylase/Aspartoacylase, catalytic domain [PF24827] (15-77)

Sequence (95 aa):
MLYFPSQSGEESRGLIIAGTHGDENASMVALSCALRSIHAQDLNHDVVISVNPDGNQLGTRANANQVDLNRAFPTQSCAQVAMSIDGAPTVMSGM

Secondary structure (DSSP, 8-state):
-EEE--S---TT--EEE--SSTT-HHHHHHHHHHHHHS-GGG--SEEEEES-HHHHHHT-SS-TTS--GGG-S--TT--EEEE-TTSPEEEE---

Foldseek 3Di:
DAKDAQPDPDPPEEEDEDALFLLRQPQLVVQVVVVVVDDSNPRRYIYHSHPAVQRVVVNGGAHPVRDSSVLPPPDLPRQPQDQDPVRDTDGDNDD

Radius of 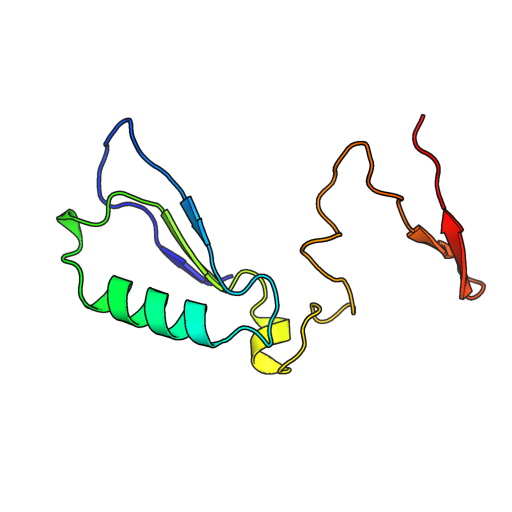gyration: 17.19 Å; chains: 1; bounding box: 44×30×41 Å